Protein AF-A0A7K2IXU6-F1 (afdb_monomer)

pLDDT: mean 92.62, std 7.49, range [66.88, 98.44]

Foldseek 3Di:
DDKQKDKDKDFFLPQWADPDQFKIKHKDFPPPRFDQVFDFWDKDKDKDFQDCSVQWDFRGPWAPTHRGTTMTMIGGPDVPDGDGSVNRNVRRIMMIMMIMTDD

Secondary structure (DSSP, 8-state):
--EEEEEEEPPTT-S-EEEETTEEEEEEE-TTSS-TTSPPPEEEEEEE-SS-GGGEE-TT-EES--SSEEEEEEEESSTT----HHHHHHTT-EEEEEEEEE-

Sequence (103 aa):
MPSITAAGRTTPGKGWQTHSDYAIYIDIDTSGHFSSTSDVPIYTISLGGDNGMWDSNGAQCVYRATHDGFRVYLRSNFRDTKLDVASAQDNNWFINWHGVQQF

Solvent-accessible surface area (backbone atoms only — not comparable to full-atom values): 5604 Å² total; per-residue (Å²): 127,68,65,48,74,47,71,54,64,53,57,62,37,52,76,60,38,75,75,48,71,39,17,26,32,34,76,46,81,38,66,89,64,48,57,86,90,48,55,63,44,52,72,49,59,41,71,48,55,81,51,72,66,86,50,49,33,45,57,80,45,81,37,80,68,41,40,46,26,34,33,40,42,38,30,38,64,46,91,91,44,73,27,44,48,63,60,34,37,79,21,34,31,26,45,39,41,39,35,44,23,55,113

Organism: NCBI:txid53437

Radius of gyration: 14.25 Å; Cα contacts (8 Å, |Δi|>4): 237; chains: 1; bounding box: 34×22×42 Å

Structure (mmCIF, N/CA/C/O backbone):
data_AF-A0A7K2IXU6-F1
#
_entry.id   AF-A0A7K2IXU6-F1
#
loop_
_atom_site.group_PDB
_atom_site.id
_atom_site.type_symbol
_atom_site.label_atom_id
_atom_site.label_alt_id
_atom_site.label_comp_id
_atom_site.label_asym_id
_atom_site.label_entity_id
_atom_site.label_seq_id
_atom_site.pdbx_PDB_ins_code
_atom_site.Cartn_x
_atom_site.Cartn_y
_atom_site.Cartn_z
_atom_site.occupancy
_atom_site.B_iso_or_equiv
_atom_site.auth_seq_id
_atom_site.auth_comp_id
_atom_site.auth_asym_id
_atom_site.auth_atom_id
_atom_site.pdbx_PDB_model_num
ATOM 1 N N . MET A 1 1 ? -5.804 1.228 28.042 1.00 67.06 1 MET A N 1
ATOM 2 C CA . MET A 1 1 ? -7.135 1.391 27.420 1.00 67.06 1 MET A CA 1
ATOM 3 C C . MET A 1 1 ? -7.376 0.173 26.544 1.00 67.06 1 MET A C 1
ATOM 5 O O . MET A 1 1 ? -6.385 -0.330 26.019 1.00 67.06 1 MET A O 1
ATOM 9 N N . PRO A 1 2 ? -8.600 -0.374 26.475 1.00 85.31 2 PRO A N 1
ATOM 10 C CA . PRO A 1 2 ? -8.877 -1.513 25.606 1.00 85.31 2 PRO A CA 1
ATOM 11 C C . PRO A 1 2 ? -8.608 -1.143 24.141 1.00 85.31 2 PRO A C 1
ATOM 13 O O . PRO A 1 2 ? -8.754 0.015 23.757 1.00 85.31 2 PRO A O 1
ATOM 16 N N . SER A 1 3 ? -8.187 -2.119 23.338 1.00 92.50 3 SER A N 1
ATOM 17 C CA . SER A 1 3 ? -7.925 -1.930 21.909 1.00 92.50 3 SER A CA 1
ATOM 18 C C . SER A 1 3 ? -8.231 -3.198 21.117 1.00 92.50 3 SER A C 1
ATOM 20 O O . SER A 1 3 ? -8.042 -4.302 21.633 1.00 92.50 3 SER A O 1
ATOM 22 N N . ILE A 1 4 ? -8.649 -3.047 19.859 1.00 95.88 4 ILE A N 1
ATOM 23 C CA . ILE A 1 4 ? -8.682 -4.141 18.879 1.00 95.88 4 ILE A CA 1
ATOM 24 C C . ILE A 1 4 ? -7.369 -4.127 18.114 1.00 95.88 4 ILE A C 1
ATOM 26 O O . ILE A 1 4 ? -6.929 -3.074 17.653 1.00 95.88 4 ILE A O 1
ATOM 30 N N . THR A 1 5 ? -6.772 -5.301 17.948 1.00 96.69 5 THR A N 1
ATOM 31 C CA . THR A 1 5 ? -5.559 -5.472 17.156 1.00 96.69 5 THR A CA 1
ATOM 32 C C . THR A 1 5 ? -5.789 -6.543 16.106 1.00 96.69 5 THR A C 1
ATOM 34 O O . THR A 1 5 ? -6.275 -7.629 16.422 1.00 96.69 5 THR A O 1
ATOM 37 N N . ALA A 1 6 ? -5.402 -6.253 14.869 1.00 97.81 6 ALA A N 1
ATOM 38 C CA . ALA A 1 6 ? -5.405 -7.217 13.779 1.00 97.81 6 ALA A CA 1
ATOM 39 C C . ALA A 1 6 ? -4.165 -7.031 12.905 1.00 97.81 6 ALA A C 1
ATOM 41 O O . ALA A 1 6 ? -3.572 -5.951 12.861 1.00 97.81 6 ALA A O 1
ATOM 42 N N . ALA A 1 7 ? -3.768 -8.090 12.210 1.00 98.00 7 ALA A N 1
ATOM 43 C CA . ALA A 1 7 ? -2.638 -8.064 11.299 1.00 98.00 7 ALA A CA 1
ATOM 44 C C . ALA A 1 7 ? -2.880 -8.992 10.113 1.00 98.00 7 ALA A C 1
ATOM 46 O O . ALA A 1 7 ? -3.635 -9.962 10.203 1.00 98.00 7 ALA A O 1
ATOM 47 N N . GLY A 1 8 ? -2.188 -8.716 9.016 1.00 97.94 8 GLY A N 1
ATOM 48 C CA . GLY A 1 8 ? -2.281 -9.509 7.805 1.00 97.94 8 GLY A CA 1
ATOM 49 C C . GLY A 1 8 ? -1.249 -9.093 6.771 1.00 97.94 8 GLY A C 1
ATOM 50 O O . GLY A 1 8 ? -0.353 -8.285 7.029 1.00 97.94 8 GLY A O 1
ATOM 51 N N . ARG A 1 9 ? -1.374 -9.671 5.577 1.00 97.19 9 ARG A N 1
ATOM 52 C CA . ARG A 1 9 ? -0.566 -9.291 4.420 1.00 97.19 9 ARG A CA 1
ATOM 53 C C . ARG A 1 9 ? -1.340 -9.461 3.123 1.00 97.19 9 ARG A C 1
ATOM 55 O O . ARG A 1 9 ? -2.198 -10.339 3.032 1.00 97.19 9 ARG A O 1
ATOM 62 N N . THR A 1 10 ? -0.998 -8.672 2.112 1.00 98.00 10 THR A N 1
ATOM 63 C CA . THR A 1 10 ? -1.529 -8.870 0.758 1.00 98.00 10 THR A CA 1
ATOM 64 C C . THR A 1 10 ? -0.895 -10.092 0.085 1.00 98.00 10 THR A C 1
ATOM 66 O O . THR A 1 10 ? 0.156 -10.591 0.499 1.00 98.00 10 THR A O 1
ATOM 69 N N . THR A 1 11 ? -1.545 -10.615 -0.956 1.00 98.44 11 THR A N 1
ATOM 70 C CA . THR A 1 11 ? -0.976 -11.701 -1.763 1.00 98.44 11 THR A CA 1
ATOM 71 C C . THR A 1 11 ? 0.237 -11.186 -2.557 1.00 98.44 11 THR A C 1
ATOM 73 O O . THR A 1 11 ? 0.098 -10.174 -3.249 1.00 98.44 11 THR A O 1
ATOM 76 N N . PRO A 1 12 ? 1.399 -11.869 -2.510 1.00 98.38 12 PRO A N 1
ATOM 77 C CA . PRO A 1 12 ? 2.598 -11.463 -3.246 1.00 98.38 12 PRO A CA 1
ATOM 78 C C . PRO A 1 12 ? 2.337 -11.200 -4.732 1.00 98.38 12 PRO A C 1
ATOM 80 O O . PRO A 1 12 ? 1.721 -12.018 -5.417 1.00 98.38 12 PRO A O 1
ATOM 83 N N . GLY A 1 13 ? 2.764 -10.031 -5.214 1.00 97.62 13 GLY A N 1
ATOM 84 C CA . GLY A 1 13 ? 2.646 -9.616 -6.613 1.00 97.62 13 GLY A CA 1
ATOM 85 C C . GLY A 1 13 ? 1.214 -9.360 -7.105 1.00 97.62 13 GLY A C 1
ATOM 86 O O . GLY A 1 13 ? 1.008 -9.161 -8.300 1.00 97.62 13 GLY A O 1
ATOM 87 N N . LYS A 1 14 ? 0.191 -9.363 -6.241 1.00 98.19 14 LYS A N 1
ATOM 88 C CA . LYS A 1 14 ? -1.217 -9.186 -6.647 1.00 98.19 14 LYS A CA 1
ATOM 89 C C . LYS A 1 14 ? -1.846 -7.946 -6.012 1.00 98.19 14 LYS A C 1
ATOM 91 O O . LYS A 1 14 ? -1.414 -7.481 -4.966 1.00 98.19 14 LYS A O 1
ATOM 96 N N . GLY A 1 15 ? -2.885 -7.419 -6.663 1.00 97.56 15 GLY A N 1
ATOM 97 C CA . GLY A 1 15 ? -3.676 -6.281 -6.170 1.00 97.56 15 GLY A CA 1
ATOM 98 C C . GLY A 1 15 ? -3.083 -4.894 -6.448 1.00 97.56 15 GLY A C 1
ATOM 99 O O . GLY A 1 15 ? -3.760 -3.894 -6.224 1.00 97.56 15 GLY A O 1
ATOM 100 N N . TRP A 1 16 ? -1.856 -4.822 -6.968 1.00 97.25 16 TRP A N 1
ATOM 101 C CA . TRP A 1 16 ? -1.213 -3.571 -7.368 1.00 97.25 16 TRP A CA 1
ATOM 102 C C . TRP A 1 16 ? -1.901 -2.925 -8.573 1.00 97.25 16 TRP A C 1
ATOM 104 O O . TRP A 1 16 ? -2.290 -3.601 -9.526 1.00 97.25 16 TRP A O 1
ATOM 114 N N . GLN A 1 17 ? -2.003 -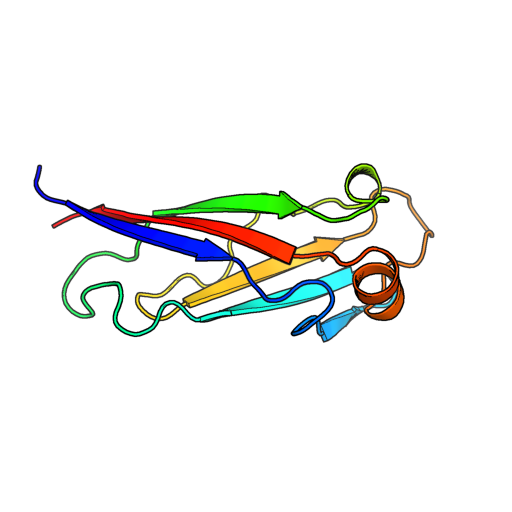1.600 -8.541 1.00 97.94 17 GLN A N 1
ATOM 115 C CA . GLN A 1 17 ? -2.636 -0.777 -9.564 1.00 97.94 17 GLN A CA 1
ATOM 116 C C . GLN A 1 17 ? -1.735 0.401 -9.933 1.00 97.94 17 GLN A C 1
ATOM 118 O O . GLN A 1 17 ? -1.056 0.976 -9.083 1.00 97.94 17 GLN A O 1
ATOM 123 N N . THR A 1 18 ? -1.745 0.788 -11.206 1.00 96.81 18 THR A N 1
ATOM 124 C CA . THR A 1 18 ? -0.959 1.925 -11.695 1.00 96.81 18 THR A CA 1
ATOM 125 C C . THR A 1 18 ? -1.535 3.243 -11.180 1.00 96.81 18 THR A C 1
ATOM 127 O O . THR A 1 18 ? -2.726 3.508 -11.344 1.00 96.81 18 THR A O 1
ATOM 130 N N . HIS A 1 19 ? -0.690 4.092 -10.588 1.00 94.25 19 HIS A N 1
ATOM 131 C CA . HIS A 1 19 ? -1.029 5.485 -10.282 1.00 94.25 19 HIS A CA 1
ATOM 132 C C . HIS A 1 19 ? -0.479 6.443 -11.347 1.00 94.25 19 HIS A C 1
ATOM 134 O O . HIS A 1 19 ? -1.180 7.354 -11.781 1.00 94.25 19 HIS A O 1
ATOM 140 N N . SER A 1 20 ? 0.773 6.233 -11.751 1.00 92.62 20 SER A N 1
ATOM 141 C CA . SER A 1 20 ? 1.479 6.961 -12.808 1.00 92.62 20 SER A CA 1
ATOM 142 C C . SER A 1 20 ? 2.642 6.103 -13.322 1.00 92.62 20 SER A C 1
ATOM 144 O O . SER A 1 20 ? 2.830 4.981 -12.860 1.00 92.62 20 SER A O 1
ATOM 146 N N . ASP A 1 21 ? 3.464 6.629 -14.230 1.00 89.44 21 ASP A N 1
ATOM 147 C CA . ASP A 1 21 ? 4.649 5.914 -14.735 1.00 89.44 21 ASP A CA 1
ATOM 148 C C . ASP A 1 21 ? 5.703 5.619 -13.652 1.00 89.44 21 ASP A C 1
ATOM 150 O O . ASP A 1 21 ? 6.568 4.760 -13.821 1.00 89.44 21 ASP A O 1
ATOM 154 N N . TYR A 1 22 ? 5.635 6.325 -12.524 1.00 91.69 22 TYR A N 1
ATOM 155 C CA . TYR A 1 22 ? 6.622 6.244 -11.446 1.00 91.69 22 TYR A CA 1
ATOM 156 C C . TYR A 1 22 ? 6.001 5.853 -10.108 1.00 91.69 22 TYR A C 1
ATOM 158 O O . TYR A 1 22 ? 6.657 5.992 -9.072 1.00 91.69 22 TYR A O 1
ATOM 166 N N . ALA A 1 23 ? 4.729 5.453 -10.102 1.00 92.19 23 ALA A N 1
ATOM 167 C CA . ALA A 1 23 ? 4.028 5.103 -8.884 1.00 92.19 23 ALA A CA 1
ATOM 168 C C . ALA A 1 23 ? 2.927 4.070 -9.118 1.00 92.19 23 ALA A C 1
ATOM 170 O O . ALA A 1 23 ? 2.154 4.135 -10.077 1.00 92.19 23 ALA A O 1
ATOM 171 N N . ILE A 1 24 ? 2.786 3.188 -8.141 1.00 95.50 24 ILE A N 1
ATOM 172 C CA . ILE A 1 24 ? 1.688 2.235 -8.023 1.00 95.50 24 ILE A CA 1
ATOM 173 C C . ILE A 1 24 ? 1.021 2.396 -6.666 1.00 95.50 24 ILE A C 1
ATOM 175 O O . ILE A 1 24 ? 1.543 3.044 -5.757 1.00 95.50 24 ILE A O 1
ATOM 179 N N . TYR A 1 25 ? -0.141 1.788 -6.514 1.00 96.44 25 TYR A N 1
ATOM 180 C CA . TYR A 1 25 ? -0.818 1.700 -5.237 1.00 96.44 25 TYR A CA 1
ATOM 181 C C . TYR A 1 25 ? -1.476 0.342 -5.060 1.00 96.44 25 TYR A C 1
ATOM 183 O O . TYR A 1 25 ? -1.659 -0.409 -6.018 1.00 96.44 25 TYR A O 1
ATOM 191 N N . ILE A 1 26 ? -1.845 0.045 -3.823 1.00 97.50 26 ILE A N 1
ATOM 192 C CA . ILE A 1 26 ? -2.653 -1.113 -3.465 1.00 97.50 26 ILE A CA 1
ATOM 193 C C . ILE A 1 26 ? -3.655 -0.699 -2.391 1.00 97.50 26 ILE A C 1
ATOM 195 O O . ILE A 1 26 ? -3.331 0.093 -1.501 1.00 97.50 26 ILE A O 1
ATOM 199 N N . ASP A 1 27 ? -4.877 -1.206 -2.515 1.00 97.88 27 ASP A N 1
ATOM 200 C CA . ASP A 1 27 ? -5.912 -1.095 -1.493 1.00 97.88 27 ASP A CA 1
ATOM 201 C C . ASP A 1 27 ? -5.850 -2.344 -0.611 1.00 97.88 27 ASP A C 1
ATOM 203 O O . ASP A 1 27 ? -5.827 -3.469 -1.114 1.00 97.88 27 ASP A O 1
ATOM 207 N N . ILE A 1 28 ? -5.770 -2.139 0.700 1.00 97.69 28 ILE A N 1
ATOM 208 C CA . ILE A 1 28 ? -5.734 -3.200 1.699 1.00 97.69 28 ILE A CA 1
ATOM 209 C C . ILE A 1 28 ? -7.116 -3.255 2.332 1.00 97.69 28 ILE A C 1
ATOM 211 O O . ILE A 1 28 ? -7.549 -2.290 2.960 1.00 97.69 28 ILE A O 1
ATOM 215 N N . ASP A 1 29 ? -7.775 -4.395 2.163 1.00 97.69 29 ASP A N 1
ATOM 216 C CA . ASP A 1 29 ? -9.042 -4.713 2.808 1.00 97.69 29 ASP A CA 1
ATOM 217 C C . ASP A 1 29 ? -8.785 -5.216 4.235 1.00 97.69 29 ASP A C 1
ATOM 219 O O . ASP A 1 29 ? -8.019 -6.162 4.449 1.00 97.69 29 ASP A O 1
ATOM 223 N N . THR A 1 30 ? -9.406 -4.559 5.211 1.00 97.56 30 THR A N 1
ATOM 224 C CA . THR A 1 30 ? -9.404 -4.959 6.623 1.00 97.56 30 THR A CA 1
ATOM 225 C C . THR A 1 30 ? -10.818 -5.149 7.167 1.00 97.56 30 THR A C 1
ATOM 227 O O . THR A 1 30 ? -11.016 -5.116 8.384 1.00 97.56 30 THR A O 1
ATOM 230 N N . SER A 1 31 ? -11.799 -5.341 6.284 1.00 96.88 31 SER A N 1
ATOM 231 C CA . SER A 1 31 ? -13.205 -5.521 6.637 1.00 96.88 31 SER A CA 1
ATOM 232 C C . SER A 1 31 ? -13.387 -6.625 7.676 1.00 96.88 31 SER A C 1
ATOM 234 O O . SER A 1 31 ? -12.815 -7.712 7.577 1.00 96.88 31 SER A O 1
ATOM 236 N N . GLY A 1 32 ? -14.199 -6.346 8.695 1.00 95.44 32 GLY A N 1
ATOM 237 C CA . GLY A 1 32 ? -14.514 -7.303 9.760 1.00 95.44 32 GLY A CA 1
ATOM 238 C C . GLY A 1 32 ? -13.438 -7.466 10.840 1.00 95.44 32 GLY A C 1
ATOM 239 O O . GLY A 1 32 ? -13.662 -8.204 11.798 1.00 95.44 32 GLY A O 1
ATOM 240 N N . HIS A 1 33 ? -12.301 -6.771 10.738 1.00 96.12 33 HIS A N 1
ATOM 241 C CA . HIS A 1 33 ? -11.283 -6.764 11.792 1.00 96.12 33 HIS A CA 1
ATOM 242 C C . HIS A 1 33 ? -11.457 -5.638 12.814 1.00 96.12 33 HIS A C 1
ATOM 244 O O . HIS A 1 33 ? -10.944 -5.757 13.926 1.00 96.12 33 HIS A O 1
ATOM 250 N N . PHE A 1 34 ? -12.167 -4.566 12.460 1.00 96.38 34 PHE 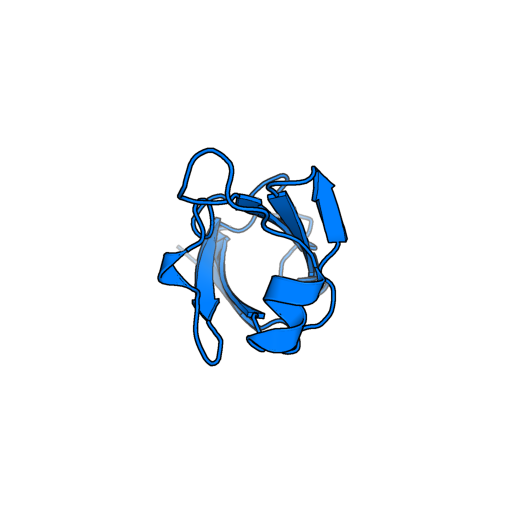A N 1
ATOM 251 C CA . PHE A 1 34 ? -12.309 -3.370 13.285 1.00 96.38 34 PHE A CA 1
ATOM 252 C C . PHE A 1 34 ? -13.770 -2.936 13.404 1.00 96.38 34 PHE A C 1
ATOM 254 O O . PHE A 1 34 ? -14.609 -3.243 12.559 1.00 96.38 34 PHE A O 1
ATOM 261 N N . SER A 1 35 ? -14.076 -2.226 14.485 1.00 93.94 35 SER A N 1
ATOM 262 C CA . SER A 1 35 ? -15.401 -1.678 14.752 1.00 93.94 35 SER A CA 1
ATOM 263 C C . SER A 1 35 ? -15.673 -0.456 13.878 1.00 93.94 35 SER A C 1
ATOM 265 O O . SER A 1 35 ? -14.849 0.455 13.805 1.00 93.94 35 SER A O 1
ATOM 267 N N . SER A 1 36 ? -16.860 -0.386 13.277 1.00 92.38 36 SER A N 1
ATOM 268 C CA . SER A 1 36 ? -17.331 0.800 12.550 1.00 92.38 36 SER A CA 1
ATOM 269 C C . SER A 1 36 ? -17.840 1.918 13.467 1.00 92.38 36 SER A C 1
ATOM 271 O O . SER A 1 36 ? -18.106 3.024 13.001 1.00 92.38 36 SER A O 1
ATOM 273 N N . THR A 1 37 ? -17.977 1.651 14.770 1.00 89.38 37 THR A N 1
ATOM 274 C CA . THR A 1 37 ? -18.503 2.597 15.770 1.00 89.38 37 THR A CA 1
ATOM 275 C C . THR A 1 37 ? -17.418 3.177 16.680 1.00 89.38 37 THR A C 1
ATOM 277 O O . THR A 1 37 ? -17.737 3.767 17.710 1.00 89.38 37 THR A O 1
ATOM 280 N N . SER A 1 38 ? -16.148 2.954 16.349 1.00 87.94 38 SER A N 1
ATOM 281 C CA . SER A 1 38 ? -14.975 3.390 17.114 1.00 87.94 38 SER A CA 1
ATOM 282 C C . SER A 1 38 ? -14.020 4.171 16.209 1.00 87.94 38 SER A C 1
ATOM 284 O O . SER A 1 38 ? -14.280 4.321 15.013 1.00 87.94 38 SER A O 1
ATOM 286 N N . ASP A 1 39 ? -12.922 4.678 16.769 1.00 92.69 39 ASP A N 1
ATOM 287 C CA . ASP A 1 39 ? -11.936 5.459 16.015 1.00 92.69 39 ASP A CA 1
ATOM 288 C C . ASP A 1 39 ? -11.334 4.676 14.842 1.00 92.69 39 ASP A C 1
ATOM 290 O O . ASP A 1 39 ? -11.313 3.450 14.831 1.00 92.69 39 ASP A O 1
ATOM 294 N N . VAL A 1 40 ? -10.802 5.366 13.833 1.00 95.25 40 VAL A N 1
ATOM 295 C CA . VAL A 1 40 ? -10.116 4.693 12.718 1.00 95.25 40 VAL A CA 1
ATOM 296 C C . VAL A 1 40 ? -8.843 3.996 13.230 1.00 95.25 40 VAL A C 1
ATOM 298 O O . VAL A 1 40 ? -8.083 4.613 13.982 1.00 95.25 40 VAL A O 1
ATOM 301 N N . PRO A 1 41 ? -8.563 2.741 12.825 1.00 96.12 41 PRO A N 1
ATOM 302 C CA . PRO A 1 41 ? -7.358 2.045 13.255 1.00 96.12 41 PRO A CA 1
ATOM 303 C C . PRO A 1 41 ? -6.084 2.769 12.806 1.00 96.12 41 PRO A C 1
ATOM 305 O O . PRO A 1 41 ? -5.974 3.259 11.680 1.00 96.12 41 PRO A O 1
ATOM 308 N N . ILE A 1 42 ? -5.080 2.782 13.678 1.00 95.50 42 ILE A N 1
ATOM 309 C CA . ILE A 1 42 ? -3.728 3.217 13.336 1.00 95.50 42 ILE A CA 1
ATOM 310 C C . ILE A 1 42 ? -2.996 2.019 12.739 1.00 95.50 42 ILE A C 1
ATOM 312 O O . ILE A 1 42 ? -2.827 0.996 13.405 1.00 95.50 42 ILE A O 1
ATOM 316 N N . TYR A 1 43 ? -2.537 2.156 11.497 1.00 95.88 43 TYR A N 1
ATOM 317 C CA . TYR A 1 43 ? -1.834 1.097 10.779 1.00 95.88 43 TYR A CA 1
ATOM 318 C C . TYR A 1 43 ? -0.325 1.327 10.770 1.00 95.88 43 TYR A C 1
ATOM 320 O O . TYR A 1 43 ? 0.162 2.390 10.390 1.00 95.88 43 TYR A O 1
ATOM 328 N N . THR A 1 44 ? 0.420 0.289 11.135 1.00 95.62 44 THR A N 1
ATOM 329 C CA . THR A 1 44 ? 1.847 0.153 10.834 1.00 95.62 44 THR A CA 1
ATOM 330 C C . THR A 1 44 ? 1.998 -0.828 9.684 1.00 95.62 44 THR A C 1
ATOM 332 O O . THR A 1 44 ? 1.375 -1.891 9.692 1.00 95.62 44 THR A O 1
ATOM 335 N N . ILE A 1 45 ? 2.815 -0.477 8.695 1.00 96.06 45 ILE A N 1
ATOM 336 C CA . ILE A 1 45 ? 2.985 -1.266 7.475 1.00 96.06 45 ILE A CA 1
ATOM 337 C C . ILE A 1 45 ? 4.458 -1.475 7.134 1.00 96.06 45 ILE A C 1
ATOM 339 O O . ILE A 1 45 ? 5.322 -0.695 7.537 1.00 96.06 45 ILE A O 1
ATOM 343 N N . SER A 1 46 ? 4.735 -2.532 6.375 1.00 95.25 46 SER A N 1
ATOM 344 C CA . SER A 1 46 ? 6.034 -2.755 5.741 1.00 95.25 46 SER A CA 1
ATOM 345 C C . SER A 1 46 ? 5.868 -3.343 4.344 1.00 95.25 46 SER A C 1
ATOM 347 O O . SER A 1 46 ? 4.964 -4.144 4.098 1.00 95.25 46 SER A O 1
ATOM 349 N N . LEU A 1 47 ? 6.754 -2.953 3.428 1.00 96.06 47 LEU A N 1
ATOM 350 C CA . LEU A 1 47 ? 6.884 -3.578 2.115 1.00 96.06 47 LEU A CA 1
ATOM 351 C C . LEU A 1 47 ? 7.818 -4.788 2.218 1.00 96.06 47 LEU A C 1
ATOM 353 O O . LEU A 1 47 ? 8.938 -4.666 2.713 1.00 96.06 47 LEU A O 1
ATOM 357 N N . GLY A 1 48 ? 7.360 -5.938 1.735 1.00 95.88 48 GLY A N 1
ATOM 358 C CA . GLY A 1 48 ? 8.154 -7.154 1.580 1.00 95.88 48 GLY A CA 1
ATOM 359 C C . GLY A 1 48 ? 8.091 -7.682 0.150 1.00 95.88 48 GLY A C 1
ATOM 360 O O . GLY A 1 48 ? 7.234 -7.271 -0.629 1.00 95.88 48 GLY A O 1
ATOM 361 N N . GLY A 1 49 ? 9.001 -8.590 -0.186 1.00 96.31 49 GLY A N 1
ATOM 362 C CA . GLY A 1 49 ? 9.118 -9.213 -1.501 1.00 96.31 49 GLY A CA 1
ATOM 363 C C . GLY A 1 49 ? 10.450 -9.944 -1.638 1.00 96.31 49 GLY A C 1
ATOM 364 O O . GLY A 1 49 ? 11.203 -10.043 -0.666 1.00 96.31 49 GLY A O 1
ATOM 365 N N . ASP A 1 50 ? 10.737 -10.428 -2.841 1.00 97.56 50 ASP A N 1
ATOM 366 C CA . ASP A 1 50 ? 11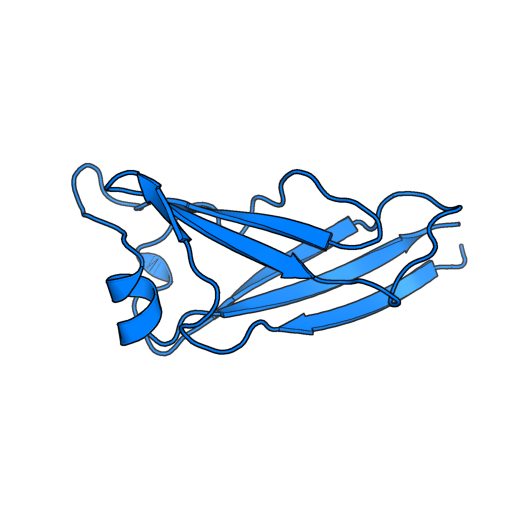.953 -11.196 -3.124 1.00 97.56 50 ASP A CA 1
ATOM 367 C C . ASP A 1 50 ? 13.170 -10.290 -3.371 1.00 97.56 50 ASP A C 1
ATOM 369 O O . ASP A 1 50 ? 14.295 -10.658 -3.034 1.00 97.56 50 ASP A O 1
ATOM 373 N N . ASN A 1 51 ? 12.960 -9.100 -3.949 1.00 93.75 51 ASN A N 1
ATOM 374 C CA . ASN A 1 51 ? 14.005 -8.115 -4.241 1.00 93.75 51 ASN A CA 1
ATOM 375 C C . ASN A 1 51 ? 13.409 -6.711 -4.501 1.00 93.75 51 ASN A C 1
ATOM 377 O O . ASN A 1 51 ? 12.196 -6.540 -4.557 1.00 93.75 51 ASN A O 1
ATOM 381 N N . GLY A 1 52 ? 14.239 -5.675 -4.650 1.00 90.06 52 GLY A N 1
ATOM 382 C CA . GLY A 1 52 ? 13.816 -4.369 -5.181 1.00 90.06 52 GLY A CA 1
ATOM 383 C C . GLY A 1 52 ? 13.023 -3.473 -4.220 1.00 90.06 52 GLY A C 1
ATOM 384 O O . GLY A 1 52 ? 12.720 -2.336 -4.558 1.00 90.06 52 GLY A O 1
ATOM 385 N N . MET A 1 53 ? 12.722 -3.911 -2.991 1.00 91.81 53 MET A N 1
ATOM 386 C CA . MET A 1 53 ? 11.963 -3.095 -2.023 1.00 91.81 53 MET A CA 1
ATOM 387 C C . MET A 1 53 ? 12.622 -1.728 -1.760 1.00 91.81 53 MET A C 1
ATOM 389 O O . MET A 1 53 ? 11.933 -0.715 -1.627 1.00 91.81 53 MET A O 1
ATOM 393 N N . TRP A 1 54 ? 13.959 -1.707 -1.732 1.00 88.38 54 TRP A N 1
ATOM 394 C CA . TRP A 1 54 ? 14.799 -0.516 -1.571 1.00 88.38 54 TRP A CA 1
ATOM 395 C C . TRP A 1 54 ? 14.716 0.490 -2.733 1.00 88.38 54 TRP A C 1
ATOM 397 O O . TRP A 1 54 ? 15.171 1.618 -2.569 1.00 88.38 54 TRP A O 1
ATOM 407 N N . ASP A 1 55 ? 14.125 0.119 -3.874 1.00 85.94 55 ASP A N 1
ATOM 408 C CA . ASP A 1 55 ? 13.910 1.006 -5.025 1.00 85.94 55 ASP A CA 1
ATOM 409 C C . ASP A 1 55 ? 12.622 1.841 -4.883 1.00 85.94 55 ASP A C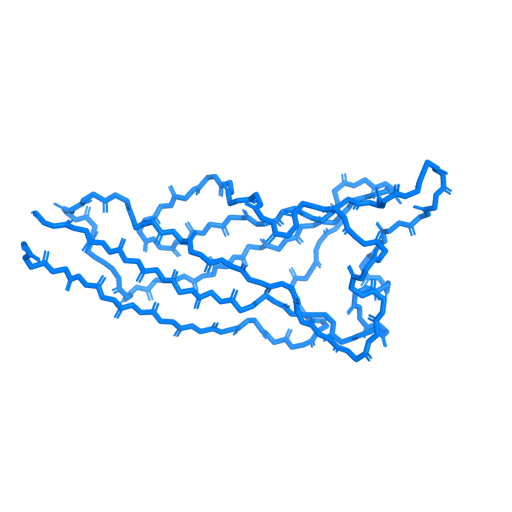 1
ATOM 411 O O . ASP A 1 55 ? 12.374 2.760 -5.669 1.00 85.94 55 ASP A O 1
ATOM 415 N N . SER A 1 56 ? 11.803 1.548 -3.865 1.00 86.50 56 SER A N 1
ATOM 416 C 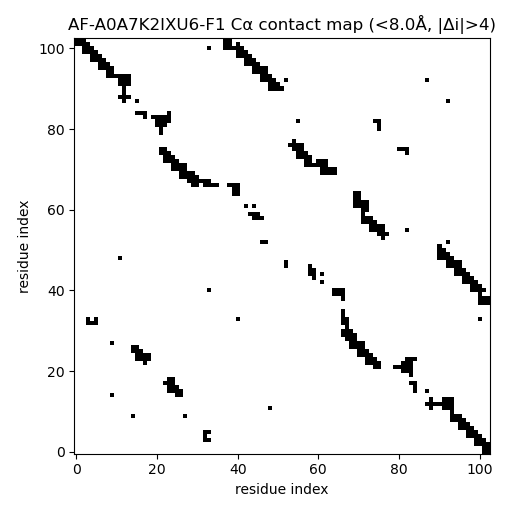CA . SER A 1 56 ? 10.537 2.231 -3.596 1.00 86.50 56 SER A CA 1
ATOM 417 C C . SER A 1 56 ? 10.593 3.199 -2.404 1.00 86.50 56 SER A C 1
ATOM 419 O O . SER A 1 56 ? 11.235 2.952 -1.381 1.00 86.50 56 SER A O 1
ATOM 421 N N . ASN A 1 57 ? 9.855 4.297 -2.546 1.00 82.38 57 ASN A N 1
ATOM 422 C CA . ASN A 1 57 ? 9.498 5.294 -1.543 1.00 82.38 57 ASN A CA 1
ATOM 423 C C . ASN A 1 57 ? 8.035 5.056 -1.166 1.00 82.38 57 ASN A C 1
ATOM 425 O O . ASN A 1 57 ? 7.226 4.649 -2.002 1.00 82.38 57 ASN A O 1
ATOM 429 N N . GLY A 1 58 ? 7.649 5.429 0.052 1.00 68.88 58 GLY A N 1
ATOM 430 C CA . GLY A 1 58 ? 6.230 5.577 0.397 1.00 68.88 58 GLY A CA 1
ATOM 431 C C . GLY A 1 58 ? 5.556 4.352 1.014 1.00 68.88 58 GLY A C 1
ATOM 432 O O . GLY A 1 58 ? 4.418 4.473 1.459 1.00 68.88 58 GLY A O 1
ATOM 433 N N . ALA A 1 59 ? 6.263 3.231 1.209 1.00 67.12 59 ALA A N 1
ATOM 434 C CA . ALA A 1 59 ? 5.778 2.079 1.988 1.00 67.12 59 ALA A CA 1
ATOM 435 C C . ALA A 1 59 ? 5.459 2.393 3.471 1.00 67.12 59 ALA A C 1
ATOM 437 O O . ALA A 1 59 ? 5.165 1.490 4.242 1.00 67.12 59 ALA A O 1
ATOM 438 N N . GLN A 1 60 ? 5.541 3.662 3.875 1.00 70.19 60 GLN A N 1
ATOM 439 C CA . GLN A 1 60 ? 5.239 4.192 5.204 1.00 70.19 60 GLN A CA 1
ATOM 440 C C . GLN A 1 60 ? 4.017 5.129 5.188 1.00 70.19 60 GLN A C 1
ATOM 442 O O . GLN A 1 60 ? 3.643 5.679 6.220 1.00 70.19 60 GLN A O 1
ATOM 447 N N . CYS A 1 61 ? 3.405 5.352 4.022 1.00 80.12 61 CYS A N 1
ATOM 448 C CA . CYS A 1 61 ? 2.342 6.329 3.837 1.00 80.12 61 CYS A CA 1
ATOM 449 C C . CYS A 1 61 ? 0.996 5.611 3.678 1.00 80.12 61 CYS A C 1
ATOM 451 O O . CYS A 1 61 ? 0.623 5.181 2.586 1.00 80.12 61 CYS A O 1
ATOM 453 N N . VAL A 1 62 ? 0.277 5.475 4.793 1.00 92.81 62 VAL A N 1
ATOM 454 C CA . VAL A 1 62 ? -1.106 4.987 4.845 1.00 92.81 62 VAL A CA 1
ATOM 455 C C . VAL A 1 62 ? -2.043 6.137 4.469 1.00 92.81 62 VAL A C 1
ATOM 457 O O . VAL A 1 62 ? -2.059 7.176 5.127 1.00 92.81 62 VAL A O 1
ATOM 460 N N . TYR A 1 63 ? -2.834 5.960 3.414 1.00 94.06 63 TYR A N 1
ATOM 461 C CA . TYR A 1 63 ? -3.799 6.942 2.925 1.00 94.06 63 TYR A CA 1
ATOM 462 C C . TYR A 1 63 ? -5.227 6.446 3.104 1.00 94.06 63 TYR A C 1
ATOM 464 O O . TYR A 1 63 ? -5.501 5.257 2.964 1.00 94.06 63 TYR A O 1
ATOM 472 N N . ARG A 1 64 ? -6.154 7.391 3.316 1.00 95.19 64 ARG A N 1
ATOM 473 C CA . ARG A 1 64 ? -7.606 7.137 3.336 1.00 95.19 64 ARG A CA 1
ATOM 474 C C . ARG A 1 64 ? -7.994 5.974 4.261 1.00 95.19 64 ARG A C 1
ATOM 476 O O . ARG A 1 64 ? -8.824 5.154 3.890 1.00 95.19 64 ARG A O 1
ATOM 483 N N . ALA A 1 65 ? -7.361 5.891 5.430 1.00 96.44 65 ALA A N 1
ATOM 484 C CA . ALA A 1 65 ? -7.677 4.856 6.400 1.00 96.44 65 ALA A CA 1
ATOM 485 C C . ALA A 1 65 ? -9.135 4.972 6.862 1.00 96.44 65 ALA A C 1
ATOM 487 O O . ALA A 1 65 ? -9.630 6.061 7.157 1.00 96.44 65 ALA A O 1
ATOM 488 N N . THR A 1 66 ? -9.797 3.827 6.917 1.00 96.44 66 THR A N 1
ATOM 489 C CA . THR A 1 66 ? -11.143 3.609 7.445 1.00 96.44 66 THR A CA 1
ATOM 490 C C . THR A 1 66 ? -11.113 2.353 8.320 1.00 96.44 66 THR A C 1
ATOM 492 O O . THR A 1 66 ? -10.062 1.736 8.470 1.00 96.44 66 THR A O 1
ATOM 495 N N . HIS A 1 67 ? -12.245 1.955 8.900 1.00 95.06 67 HIS A N 1
ATOM 496 C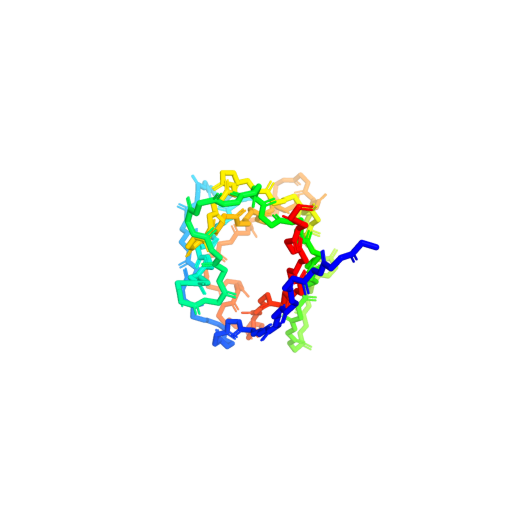 CA . HIS A 1 67 ? -12.335 0.693 9.645 1.00 95.06 67 HIS A CA 1
ATOM 497 C C . HIS A 1 67 ? -12.216 -0.546 8.736 1.00 95.06 67 HIS A C 1
ATOM 499 O O . HIS A 1 67 ? -11.737 -1.587 9.182 1.00 95.06 67 HIS A O 1
ATOM 505 N N . ASP A 1 68 ? -12.570 -0.417 7.455 1.00 97.00 68 ASP A N 1
ATOM 506 C CA . ASP A 1 68 ? -12.604 -1.533 6.501 1.00 97.00 68 ASP A CA 1
ATOM 507 C C . ASP A 1 68 ? -11.404 -1.566 5.551 1.00 97.00 68 ASP A C 1
ATOM 509 O O . ASP A 1 68 ? -11.273 -2.478 4.739 1.00 97.00 68 ASP A O 1
ATOM 513 N N . GLY A 1 69 ? -10.495 -0.599 5.643 1.00 97.62 69 GLY A N 1
ATOM 514 C CA . GLY A 1 69 ? -9.290 -0.632 4.831 1.00 97.62 69 GLY A CA 1
ATOM 515 C C . GLY A 1 69 ? -8.601 0.704 4.657 1.00 97.62 69 GLY A C 1
ATOM 516 O O . GLY A 1 69 ? -9.010 1.740 5.188 1.00 97.62 69 GLY A O 1
ATOM 517 N N . PHE A 1 70 ? -7.522 0.664 3.887 1.00 97.81 70 PHE A N 1
ATOM 518 C CA . PHE A 1 70 ? -6.668 1.808 3.595 1.00 97.81 70 PHE A CA 1
ATOM 519 C C . PHE A 1 70 ? -5.916 1.602 2.277 1.00 97.81 70 PHE A C 1
ATOM 521 O O . PHE A 1 70 ? -5.864 0.501 1.731 1.00 97.81 70 PHE A O 1
ATOM 528 N N . ARG A 1 71 ? -5.289 2.667 1.775 1.00 97.69 71 ARG A N 1
ATOM 529 C CA . ARG A 1 71 ? -4.461 2.639 0.565 1.00 97.69 71 ARG A CA 1
ATOM 530 C C . ARG A 1 71 ? -2.997 2.883 0.887 1.00 97.69 71 ARG A C 1
ATOM 532 O O . ARG A 1 71 ? -2.674 3.768 1.676 1.00 97.69 71 ARG A O 1
ATOM 539 N N . VAL A 1 72 ? -2.111 2.170 0.202 1.00 96.50 72 VAL A N 1
ATOM 540 C CA . VAL A 1 72 ? -0.663 2.421 0.219 1.00 96.50 72 VAL A CA 1
ATOM 541 C C . VAL A 1 72 ? -0.209 2.802 -1.176 1.00 96.50 72 VAL A C 1
ATOM 543 O O . VAL A 1 72 ? -0.579 2.146 -2.147 1.00 96.50 72 VAL A O 1
ATOM 546 N N . TYR A 1 73 ? 0.604 3.851 -1.269 1.00 94.25 73 TYR A N 1
ATOM 547 C CA . TYR A 1 73 ? 1.275 4.239 -2.506 1.00 94.25 73 TYR A CA 1
ATOM 548 C C . TYR A 1 73 ? 2.752 3.883 -2.420 1.00 94.25 73 TYR A C 1
ATOM 550 O O . TYR A 1 73 ? 3.408 4.181 -1.424 1.00 94.25 73 TYR A O 1
ATOM 558 N N . LEU A 1 74 ? 3.277 3.308 -3.496 1.00 93.12 74 LEU A N 1
ATOM 559 C CA . LEU A 1 74 ? 4.707 3.195 -3.728 1.00 93.12 74 LEU A CA 1
ATOM 560 C C . LEU A 1 74 ? 5.079 4.112 -4.881 1.00 93.12 74 LEU A C 1
ATOM 562 O O . LEU A 1 74 ? 4.413 4.132 -5.915 1.00 93.12 74 LEU A O 1
ATOM 566 N N . ARG A 1 75 ? 6.156 4.866 -4.707 1.00 91.00 75 ARG A N 1
ATOM 567 C CA . ARG A 1 75 ? 6.730 5.725 -5.741 1.00 91.00 75 ARG A CA 1
ATOM 568 C C . ARG A 1 75 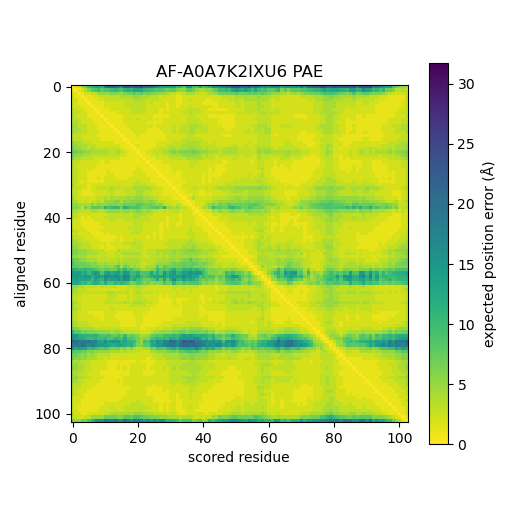? 8.193 5.363 -5.927 1.00 91.00 75 ARG A C 1
ATOM 570 O O . ARG A 1 75 ? 8.838 4.971 -4.971 1.00 91.00 75 ARG A O 1
ATOM 577 N N . SER A 1 76 ? 8.730 5.513 -7.125 1.00 89.19 76 SER A N 1
ATOM 578 C CA . SER A 1 76 ? 10.159 5.308 -7.368 1.00 89.19 76 SER A CA 1
ATOM 579 C C . SER A 1 76 ? 11.050 6.202 -6.484 1.00 89.19 76 SER A C 1
ATOM 581 O O . SER A 1 76 ? 10.751 7.387 -6.287 1.00 89.19 76 SER A O 1
ATOM 583 N N . ASN A 1 77 ? 12.147 5.638 -5.966 1.00 83.56 77 ASN A N 1
ATOM 584 C CA . ASN A 1 77 ? 13.198 6.359 -5.228 1.00 83.56 77 ASN A CA 1
ATOM 585 C C . ASN A 1 77 ? 14.088 7.209 -6.120 1.00 83.56 77 ASN A C 1
ATOM 587 O O . ASN A 1 77 ? 14.661 8.203 -5.671 1.00 83.56 77 ASN A O 1
ATOM 591 N N . PHE A 1 78 ? 14.186 6.830 -7.385 1.00 80.06 78 PHE A N 1
ATOM 592 C CA . PHE A 1 78 ? 15.081 7.451 -8.336 1.00 80.06 78 PHE A CA 1
ATOM 593 C C . PHE A 1 78 ? 14.266 8.273 -9.320 1.00 80.06 78 PHE A C 1
ATOM 595 O O . PHE A 1 78 ? 13.266 7.815 -9.881 1.00 80.06 78 PHE A O 1
ATOM 602 N N . ARG A 1 79 ? 14.693 9.521 -9.521 1.00 66.88 79 ARG A N 1
ATOM 603 C CA . ARG A 1 79 ? 14.117 10.368 -10.561 1.00 66.88 79 ARG A CA 1
ATOM 604 C C . ARG A 1 79 ? 14.312 9.639 -11.893 1.00 66.88 79 ARG A C 1
ATOM 606 O O . ARG A 1 79 ? 15.429 9.249 -12.208 1.00 66.88 79 ARG A O 1
ATOM 613 N N . ASP A 1 80 ? 13.212 9.430 -12.610 1.00 71.12 80 ASP A N 1
ATOM 614 C CA . ASP A 1 80 ? 13.159 8.817 -13.943 1.00 71.12 80 ASP A CA 1
ATOM 615 C C . ASP A 1 80 ? 13.293 7.275 -14.006 1.00 71.12 80 ASP A C 1
ATOM 617 O O . ASP A 1 80 ? 13.273 6.711 -15.099 1.00 71.12 80 ASP A O 1
ATOM 621 N N . THR A 1 81 ? 13.317 6.558 -12.872 1.00 83.06 81 THR A N 1
ATOM 622 C CA . THR A 1 81 ? 13.167 5.087 -12.879 1.00 83.06 81 THR A CA 1
ATOM 623 C C . THR A 1 81 ? 11.693 4.716 -12.809 1.00 83.06 81 THR A C 1
ATOM 625 O O . THR A 1 81 ? 11.026 5.023 -11.817 1.00 83.06 81 THR A O 1
ATOM 628 N N . LYS A 1 82 ? 11.185 4.046 -13.850 1.00 88.06 82 LYS A N 1
ATOM 629 C CA . LYS A 1 82 ? 9.810 3.536 -13.901 1.00 88.06 82 LYS A CA 1
ATOM 630 C C . LYS A 1 82 ? 9.551 2.608 -12.712 1.00 88.06 82 LYS A C 1
ATOM 632 O O . LYS A 1 82 ? 10.350 1.718 -12.443 1.00 88.06 82 LYS A O 1
ATOM 637 N N . LEU A 1 83 ? 8.427 2.809 -12.033 1.00 90.94 83 LEU A N 1
ATOM 638 C CA . LEU A 1 83 ? 7.922 1.881 -11.025 1.00 90.94 83 LEU A CA 1
ATOM 639 C C . LEU A 1 83 ? 6.469 1.599 -11.379 1.00 90.94 83 LEU A C 1
ATOM 641 O O . LEU A 1 83 ? 5.599 2.452 -11.207 1.00 90.94 83 LEU A O 1
ATOM 645 N N . ASP A 1 84 ? 6.241 0.410 -11.925 1.00 93.62 84 ASP A N 1
ATOM 646 C CA . ASP A 1 84 ? 4.952 -0.037 -12.437 1.00 93.62 84 ASP A CA 1
ATOM 647 C C . ASP A 1 84 ? 4.499 -1.353 -11.789 1.00 93.62 84 ASP A C 1
ATOM 649 O O . ASP A 1 84 ? 5.166 -1.931 -10.930 1.00 93.62 84 ASP A O 1
ATOM 653 N N . VAL A 1 85 ? 3.314 -1.822 -12.180 1.00 96.62 85 VAL A N 1
ATOM 654 C CA . VAL A 1 85 ? 2.717 -3.044 -11.624 1.00 96.62 85 VAL A CA 1
ATOM 655 C C . VAL A 1 85 ? 3.554 -4.285 -11.946 1.00 96.62 85 VAL A C 1
ATOM 657 O O . VAL A 1 85 ? 3.621 -5.189 -11.115 1.00 96.62 85 VAL A O 1
ATOM 660 N N . ALA A 1 86 ? 4.214 -4.323 -13.108 1.00 95.75 86 ALA A N 1
ATOM 661 C CA . ALA A 1 86 ? 5.098 -5.425 -13.482 1.00 95.75 86 ALA A CA 1
ATOM 662 C C . ALA A 1 86 ? 6.276 -5.533 -12.505 1.00 95.75 86 ALA A C 1
ATOM 664 O O . ALA A 1 86 ? 6.552 -6.612 -11.998 1.00 95.75 86 ALA A O 1
ATOM 665 N N . SER A 1 87 ? 6.864 -4.397 -12.120 1.00 93.12 87 SER A N 1
ATOM 666 C CA . SER A 1 87 ? 7.930 -4.346 -11.110 1.00 93.12 87 SER A CA 1
ATOM 667 C C . SER A 1 87 ? 7.510 -5.016 -9.792 1.00 93.12 87 SER A C 1
ATOM 669 O O . SER A 1 87 ? 8.267 -5.794 -9.214 1.00 93.12 87 SER A O 1
ATOM 671 N N . ALA A 1 88 ? 6.280 -4.767 -9.331 1.00 95.19 88 ALA A N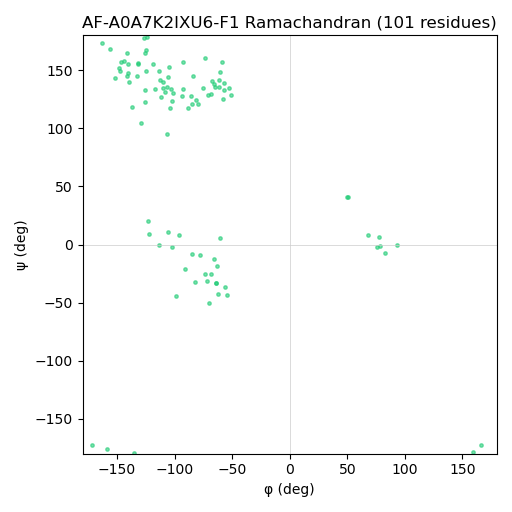 1
ATOM 672 C CA . ALA A 1 88 ? 5.747 -5.384 -8.117 1.00 95.19 88 ALA A CA 1
ATOM 673 C C . ALA A 1 88 ? 5.414 -6.877 -8.285 1.00 95.19 88 ALA A C 1
ATOM 675 O O . ALA A 1 88 ? 5.515 -7.641 -7.327 1.00 95.19 88 ALA A O 1
ATOM 676 N N . GLN A 1 89 ? 5.013 -7.299 -9.485 1.00 97.31 89 GLN A N 1
ATOM 677 C CA . GLN A 1 89 ? 4.750 -8.701 -9.818 1.00 97.31 89 GLN A CA 1
ATOM 678 C C . GLN A 1 89 ? 6.041 -9.517 -9.873 1.00 97.31 89 GLN A C 1
ATOM 680 O O . GLN A 1 89 ? 6.131 -10.543 -9.203 1.00 97.31 89 GLN A O 1
ATOM 685 N N . ASP A 1 90 ? 7.043 -9.030 -10.603 1.00 96.12 90 ASP A N 1
ATOM 686 C CA . ASP A 1 90 ? 8.323 -9.712 -10.815 1.00 96.12 90 ASP A CA 1
ATOM 687 C C . ASP A 1 90 ? 9.105 -9.890 -9.510 1.00 96.12 90 ASP A C 1
ATOM 689 O O . ASP A 1 90 ? 9.790 -10.891 -9.319 1.00 96.12 90 ASP A O 1
ATOM 693 N N . ASN A 1 91 ? 8.966 -8.938 -8.584 1.00 95.81 91 ASN A N 1
ATOM 694 C CA . ASN A 1 91 ? 9.609 -8.988 -7.273 1.00 95.81 91 ASN A CA 1
ATOM 695 C C . ASN A 1 91 ? 8.708 -9.553 -6.163 1.00 95.81 91 ASN A C 1
ATOM 697 O O . ASN A 1 91 ? 9.066 -9.472 -4.984 1.00 95.81 91 ASN A O 1
ATOM 701 N N . ASN A 1 92 ? 7.530 -10.087 -6.508 1.00 97.88 92 ASN A N 1
ATOM 702 C CA . ASN A 1 92 ? 6.562 -10.630 -5.554 1.00 97.88 92 ASN A CA 1
ATOM 703 C C . ASN A 1 92 ? 6.258 -9.671 -4.387 1.00 97.88 92 ASN A C 1
ATOM 705 O O . ASN A 1 92 ? 6.144 -10.092 -3.239 1.00 97.88 92 ASN A O 1
ATOM 709 N N . TRP A 1 93 ? 6.119 -8.372 -4.660 1.00 96.75 93 TRP A N 1
ATOM 710 C CA . TRP A 1 93 ? 5.891 -7.372 -3.619 1.00 96.75 93 TRP A CA 1
ATOM 711 C C . TRP A 1 93 ? 4.536 -7.546 -2.932 1.00 96.75 93 TRP A C 1
ATOM 713 O O . TRP A 1 93 ? 3.508 -7.759 -3.583 1.00 96.75 93 TRP A O 1
ATOM 723 N N . PHE A 1 94 ? 4.530 -7.393 -1.610 1.00 97.38 94 PHE A N 1
ATOM 724 C CA . PHE A 1 94 ? 3.346 -7.398 -0.753 1.00 97.38 94 PHE A CA 1
ATOM 725 C C . PHE A 1 94 ? 3.491 -6.398 0.396 1.00 97.38 94 PHE A C 1
ATOM 727 O O . PHE A 1 94 ? 4.596 -6.039 0.801 1.00 97.38 94 PHE A O 1
ATOM 734 N N . ILE A 1 95 ? 2.358 -5.979 0.958 1.00 97.25 95 ILE A N 1
ATOM 735 C CA . ILE A 1 95 ? 2.312 -5.148 2.161 1.00 97.25 95 ILE A CA 1
ATOM 736 C C . ILE A 1 95 ? 1.952 -6.033 3.347 1.00 97.25 95 ILE A C 1
ATOM 738 O O . ILE A 1 95 ? 0.905 -6.681 3.332 1.00 97.25 95 ILE A O 1
ATOM 742 N N . ASN A 1 96 ? 2.797 -6.040 4.377 1.00 97.44 96 ASN A N 1
ATOM 743 C CA . ASN A 1 96 ? 2.392 -6.478 5.710 1.00 97.44 96 ASN A CA 1
ATOM 744 C C . ASN A 1 96 ? 1.731 -5.309 6.428 1.00 97.44 96 ASN A C 1
ATOM 746 O O . ASN A 1 96 ? 2.165 -4.164 6.279 1.00 97.44 96 ASN A O 1
ATOM 750 N N . TRP A 1 97 ? 0.729 -5.599 7.247 1.00 97.19 97 TRP A N 1
ATOM 751 C CA . TRP A 1 97 ? 0.048 -4.587 8.035 1.00 97.19 97 TRP A CA 1
ATOM 752 C C . TRP A 1 97 ? -0.273 -5.088 9.438 1.00 97.19 97 TRP A C 1
ATOM 754 O O . TRP A 1 97 ? -0.541 -6.269 9.660 1.00 97.19 97 TRP A O 1
ATOM 7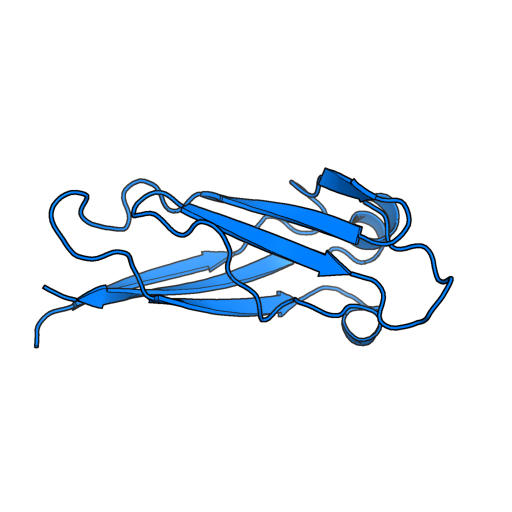64 N N . HIS A 1 98 ? -0.255 -4.153 10.377 1.00 97.38 98 HIS A N 1
ATOM 765 C CA . HIS A 1 98 ? -0.700 -4.321 11.749 1.00 97.38 98 HIS A CA 1
ATOM 766 C C . HIS A 1 98 ? -1.510 -3.084 12.135 1.00 97.38 98 HIS A C 1
ATOM 768 O O . HIS A 1 98 ? -0.985 -1.970 12.106 1.00 97.38 98 HIS A O 1
ATOM 774 N N . GLY A 1 99 ? -2.785 -3.271 12.459 1.00 96.81 99 GLY A N 1
ATOM 775 C CA . GLY A 1 99 ? -3.698 -2.202 12.847 1.00 96.81 99 GLY A CA 1
ATOM 776 C C . GLY A 1 99 ? -4.059 -2.278 14.326 1.00 96.81 99 GLY A C 1
ATOM 777 O O . GLY A 1 99 ? -4.287 -3.368 14.853 1.00 96.81 99 GLY A O 1
ATOM 778 N N . VAL A 1 100 ? -4.127 -1.119 14.980 1.00 96.94 100 VAL A N 1
ATOM 779 C CA . VAL A 1 100 ? -4.587 -0.968 16.367 1.00 96.94 100 VAL A CA 1
ATOM 780 C C . VAL A 1 100 ? -5.706 0.067 16.410 1.00 96.94 100 VAL A C 1
ATOM 782 O O . VAL A 1 100 ? -5.499 1.212 16.015 1.00 96.94 100 VAL A O 1
ATOM 785 N N . GLN A 1 101 ? -6.874 -0.324 16.912 1.00 96.19 101 GLN A N 1
ATOM 786 C CA . GLN A 1 101 ? -8.036 0.541 17.100 1.00 96.19 101 GLN A CA 1
ATOM 787 C C . GLN A 1 101 ? -8.293 0.745 18.592 1.00 96.19 101 GLN A C 1
ATOM 789 O O . GLN A 1 101 ? -8.385 -0.229 19.338 1.00 96.19 101 GLN A O 1
ATOM 794 N N . GLN A 1 102 ? -8.392 2.000 19.025 1.00 90.44 102 GLN A N 1
ATOM 795 C CA . GLN A 1 102 ? -8.727 2.352 20.406 1.00 90.44 102 GLN A CA 1
ATOM 796 C C . GLN A 1 102 ? -10.240 2.561 20.560 1.00 90.44 102 GLN A C 1
ATOM 798 O O . GLN A 1 102 ? -10.943 2.817 19.579 1.00 90.44 102 GLN A O 1
ATOM 803 N N . PHE A 1 103 ? -10.713 2.408 21.797 1.00 75.69 103 PHE A N 1
ATOM 804 C CA . PHE A 1 103 ? -12.093 2.638 22.222 1.00 75.69 103 PHE A CA 1
ATOM 805 C C . PHE A 1 103 ? -12.164 3.772 23.238 1.00 75.69 103 PHE A C 1
ATOM 807 O O . PHE A 1 103 ? -11.225 3.855 24.070 1.00 75.69 103 PHE A O 1
#

Mean predicted aligned error: 3.59 Å

Nearest PDB structures (foldseek):
  4ru4-assembly1_C  TM=5.485E-01  e=1.473E-02  Pseudomonas phage LKA1
  2vme-assembly2_F  TM=5.277E-01  e=1.384E-01  Dictyostelium discoideum AX2
  2vm9-assembly1_A  TM=5.233E-01  e=2.114E-01  Dictyostelium discoideum AX2
  6laa-assembly1_A  TM=4.828E-01  e=6.677E-01  Tepidiphilus thermophilus